Protein AF-A0AAD6YUQ7-F1 (afdb_monomer_lite)

Organism: NCBI:txid153505

Secondary structure (DSSP, 8-state):
----------TTSHHHHHHHIIIIITSTT--GGGGTT--HHHHHHHHHHHHHSPPSSPSTT-EEEEEEEEEPPTT----GGGSEEEEEEEEEE--HHHHHHHHHHSGGGGG---S--

pLDDT: mean 81.18, std 14.78, range [30.69, 94.06]

Foldseek 3Di:
DDDPPDPPPDPPDPVVVVCCVPVPCPDPPHDVVVCPPDDPVVVVVVVVVVVVPLPDPPPPQKDFDKDWDFDDDPPDDDDSVPGDIDIGGGDIDGDPVVVVVCCCPDPCVVVDDPDDD

Structure (mmCIF, N/CA/C/O backbone):
data_AF-A0AAD6YUQ7-F1
#
_entry.id   AF-A0AAD6YUQ7-F1
#
loop_
_atom_site.group_PDB
_atom_site.id
_atom_site.type_symbol
_atom_site.label_atom_id
_atom_site.label_alt_id
_atom_site.label_comp_id
_atom_site.label_asym_id
_atom_site.label_entity_id
_atom_site.label_seq_id
_atom_site.pdbx_PDB_ins_code
_atom_site.Cartn_x
_atom_site.Cartn_y
_atom_site.Cartn_z
_atom_site.occupancy
_atom_site.B_iso_or_equiv
_atom_site.auth_seq_id
_atom_site.auth_comp_id
_atom_site.auth_asym_id
_atom_site.auth_atom_id
_atom_site.pdbx_PDB_model_num
ATOM 1 N N . MET A 1 1 ? 26.529 6.619 -0.353 1.00 30.69 1 MET A N 1
ATOM 2 C CA . MET A 1 1 ? 26.301 7.895 0.346 1.00 30.69 1 MET A CA 1
ATOM 3 C C . MET A 1 1 ? 25.313 8.687 -0.490 1.00 30.69 1 MET A C 1
ATOM 5 O O . MET A 1 1 ? 25.645 9.011 -1.616 1.00 30.69 1 MET A O 1
ATOM 9 N N . ILE A 1 2 ? 24.124 8.893 0.083 1.00 32.88 2 ILE A N 1
ATOM 10 C CA . ILE A 1 2 ? 23.038 9.803 -0.316 1.00 32.88 2 ILE A CA 1
ATOM 11 C C . ILE A 1 2 ? 22.330 9.466 -1.638 1.00 32.88 2 ILE A C 1
ATOM 13 O O . ILE A 1 2 ? 22.739 9.842 -2.730 1.00 32.88 2 ILE A O 1
ATOM 17 N N . ILE A 1 3 ? 21.203 8.773 -1.476 1.00 37.06 3 ILE A N 1
ATOM 18 C CA . ILE A 1 3 ? 20.084 8.768 -2.414 1.00 37.06 3 ILE A CA 1
ATOM 19 C C . ILE A 1 3 ? 19.521 10.194 -2.372 1.00 37.06 3 ILE A C 1
ATOM 21 O O . ILE A 1 3 ? 18.993 10.603 -1.339 1.00 37.06 3 ILE A O 1
ATOM 25 N N . HIS A 1 4 ? 19.686 10.977 -3.438 1.00 37.50 4 HIS A N 1
ATOM 26 C CA . HIS A 1 4 ? 18.970 12.245 -3.551 1.00 37.50 4 HIS A CA 1
ATOM 27 C C . HIS A 1 4 ? 17.544 11.957 -4.007 1.00 37.50 4 HIS A C 1
ATOM 29 O O . HIS A 1 4 ? 17.235 11.878 -5.193 1.00 37.50 4 HIS A O 1
ATOM 35 N N . GLU A 1 5 ? 16.687 11.784 -3.009 1.00 45.81 5 GLU A N 1
ATOM 36 C CA . GLU A 1 5 ? 15.260 12.036 -3.089 1.00 45.81 5 GLU A CA 1
ATOM 37 C C . GLU A 1 5 ? 15.069 13.514 -3.465 1.00 45.81 5 GLU A C 1
ATOM 39 O O . GLU A 1 5 ? 15.133 14.405 -2.626 1.00 45.81 5 GLU A O 1
ATOM 44 N N . ASN A 1 6 ? 14.921 13.786 -4.760 1.00 40.53 6 ASN A N 1
ATOM 45 C CA . ASN A 1 6 ? 14.392 15.049 -5.257 1.00 40.53 6 ASN A CA 1
ATOM 46 C C . ASN A 1 6 ? 13.086 14.728 -5.974 1.00 40.53 6 ASN A C 1
ATOM 48 O O . ASN A 1 6 ? 13.028 14.625 -7.200 1.00 40.53 6 ASN A O 1
ATOM 52 N N . LEU A 1 7 ? 12.029 14.549 -5.182 1.00 41.84 7 LEU A N 1
ATOM 53 C CA . LEU A 1 7 ? 10.670 14.733 -5.668 1.00 41.84 7 LEU A CA 1
ATOM 54 C C . LEU A 1 7 ? 10.540 16.215 -6.032 1.00 41.84 7 LEU A C 1
ATOM 56 O O . LEU A 1 7 ? 10.278 17.059 -5.179 1.00 41.84 7 LEU A O 1
ATOM 60 N N . VAL A 1 8 ? 10.816 16.543 -7.297 1.00 49.00 8 VAL A N 1
ATOM 61 C CA . VAL A 1 8 ? 10.598 17.883 -7.845 1.00 49.00 8 VAL A CA 1
ATOM 62 C C . VAL A 1 8 ? 9.090 18.100 -7.934 1.00 49.00 8 VAL A C 1
ATOM 64 O O . VAL A 1 8 ? 8.452 17.860 -8.959 1.00 49.00 8 VAL A O 1
ATOM 67 N N . GLU A 1 9 ? 8.509 18.566 -6.834 1.00 53.53 9 GLU A N 1
ATOM 68 C CA . GLU A 1 9 ? 7.288 19.351 -6.889 1.00 53.53 9 GLU A CA 1
ATOM 69 C C . GLU A 1 9 ? 7.600 20.628 -7.673 1.00 53.53 9 GLU A C 1
ATOM 71 O O . GLU A 1 9 ? 8.315 21.502 -7.188 1.00 53.53 9 GLU A O 1
ATOM 76 N N . ASN A 1 10 ? 7.116 20.698 -8.918 1.00 54.44 10 ASN A N 1
ATOM 77 C CA . ASN A 1 10 ? 6.393 21.841 -9.496 1.00 54.44 10 ASN A CA 1
ATOM 78 C C . ASN A 1 10 ? 6.460 21.806 -11.036 1.00 54.44 10 ASN A C 1
ATOM 80 O O . ASN A 1 10 ? 7.189 22.573 -11.674 1.00 54.44 10 ASN A O 1
ATOM 84 N N . ALA A 1 11 ? 5.637 20.941 -11.636 1.00 54.38 11 ALA A N 1
ATOM 85 C CA . ALA A 1 11 ? 5.435 20.846 -13.086 1.00 54.38 11 ALA A CA 1
ATOM 86 C C . ALA A 1 11 ? 4.778 22.099 -13.715 1.00 54.38 11 ALA A C 1
ATOM 88 O O . ALA A 1 11 ? 4.674 22.192 -14.933 1.00 54.38 11 ALA A O 1
ATOM 89 N N . SER A 1 12 ? 4.343 23.069 -12.903 1.00 61.22 12 SER A N 1
ATOM 90 C CA . SER A 1 12 ? 3.701 24.320 -13.338 1.00 61.22 12 SER A CA 1
ATOM 91 C C . SER A 1 12 ? 4.650 25.524 -13.424 1.00 61.22 12 SER A C 1
ATOM 93 O O . SER A 1 12 ? 4.208 26.621 -13.760 1.00 61.22 12 SER A O 1
ATOM 95 N N . SER A 1 13 ? 5.944 25.358 -13.128 1.00 74.50 13 SER A N 1
ATOM 96 C CA . SER A 1 13 ? 6.927 26.451 -13.170 1.00 74.50 13 SER A CA 1
ATOM 97 C C . SER A 1 13 ? 7.825 26.392 -14.411 1.00 74.50 13 SER A C 1
ATOM 99 O O . SER A 1 13 ? 8.183 25.311 -14.883 1.00 74.50 13 SER A O 1
ATOM 101 N N . HIS A 1 14 ? 8.242 27.560 -14.918 1.00 76.81 14 HIS A N 1
ATOM 102 C CA . HIS A 1 14 ? 9.220 27.655 -16.012 1.00 76.81 14 HIS A CA 1
ATOM 103 C C . HIS A 1 14 ? 10.516 26.896 -15.681 1.00 76.81 14 HIS A C 1
ATOM 105 O O . HIS A 1 14 ? 10.986 26.103 -16.488 1.00 76.81 14 HIS A O 1
ATOM 111 N N . ALA A 1 15 ? 11.012 27.038 -14.447 1.00 82.38 15 ALA A N 1
ATOM 112 C CA . ALA A 1 15 ? 12.192 26.318 -13.970 1.00 82.38 15 ALA A CA 1
ATOM 113 C C . ALA A 1 15 ? 12.005 24.788 -13.965 1.00 82.38 15 ALA A C 1
ATOM 115 O O . ALA A 1 15 ? 12.926 24.054 -14.311 1.00 82.38 15 ALA A O 1
ATOM 116 N N . GLY A 1 16 ? 10.811 24.299 -13.609 1.00 80.06 16 GLY A N 1
ATOM 117 C CA . GLY A 1 16 ? 10.490 22.871 -13.658 1.00 80.06 16 GLY A CA 1
ATOM 118 C C . GLY A 1 16 ? 10.472 22.320 -15.084 1.00 80.06 16 GLY A C 1
ATOM 119 O O . GLY A 1 16 ? 10.931 21.205 -15.320 1.00 80.06 16 GLY A O 1
ATOM 120 N N . THR A 1 17 ? 10.012 23.120 -16.050 1.00 82.69 17 THR A N 1
ATOM 121 C CA . THR A 1 17 ? 10.028 22.735 -17.471 1.00 82.69 17 THR A CA 1
ATOM 122 C C . THR A 1 17 ? 11.461 22.624 -17.987 1.00 82.69 17 THR A C 1
ATOM 124 O O . THR A 1 17 ? 11.818 21.608 -18.585 1.00 82.69 17 THR A O 1
ATOM 127 N N . ASP A 1 18 ? 12.302 23.615 -17.687 1.00 88.56 18 ASP A N 1
ATOM 128 C CA . ASP A 1 18 ? 13.713 23.610 -18.082 1.00 88.56 18 ASP A CA 1
ATOM 129 C C . ASP A 1 18 ? 14.459 22.422 -17.460 1.00 88.56 18 ASP A C 1
ATOM 131 O O . ASP A 1 18 ? 15.203 21.717 -18.145 1.00 88.56 18 ASP A O 1
ATOM 135 N N . ALA A 1 19 ? 14.204 22.129 -16.181 1.00 89.94 19 ALA A N 1
ATOM 136 C CA . ALA A 1 19 ? 14.813 20.998 -15.490 1.00 89.94 19 ALA A CA 1
ATOM 137 C C . ALA A 1 19 ? 14.495 19.657 -16.168 1.00 89.94 19 ALA A C 1
ATOM 139 O O . ALA A 1 19 ? 15.395 18.838 -16.337 1.00 89.94 19 ALA A O 1
ATOM 140 N N . VAL A 1 20 ? 13.250 19.427 -16.598 1.00 88.25 20 VAL A N 1
ATOM 141 C CA . VAL A 1 20 ? 12.876 18.186 -17.301 1.00 88.25 20 VAL A CA 1
ATOM 142 C C . VAL A 1 20 ? 13.588 18.077 -18.650 1.00 88.25 20 VAL A C 1
ATOM 144 O O . VAL A 1 20 ? 14.069 17.003 -19.013 1.00 88.25 20 VAL A O 1
ATOM 147 N N . VAL A 1 21 ? 13.708 19.181 -19.390 1.00 88.56 21 VAL A N 1
ATOM 148 C CA . VAL A 1 21 ? 14.392 19.174 -20.689 1.00 88.56 21 VAL A CA 1
ATOM 149 C C . VAL A 1 21 ? 15.867 18.805 -20.523 1.00 88.56 21 VAL A C 1
ATOM 151 O O . VAL A 1 21 ? 16.339 17.875 -21.177 1.00 88.56 21 VAL A O 1
ATOM 154 N N . TYR A 1 22 ? 16.591 19.484 -19.632 1.00 90.94 22 TYR A N 1
ATOM 155 C CA . TYR A 1 22 ? 18.038 19.295 -19.497 1.00 90.94 22 TYR A CA 1
ATOM 156 C C . TYR A 1 22 ? 18.426 18.043 -18.704 1.00 90.94 22 TYR A C 1
ATOM 158 O O . TYR A 1 22 ? 19.365 17.342 -19.086 1.00 90.94 22 TYR A O 1
ATOM 166 N N . ASN A 1 23 ? 17.698 17.729 -17.632 1.00 90.50 23 ASN A N 1
ATOM 167 C CA . ASN A 1 23 ? 18.069 16.635 -16.733 1.00 90.50 23 ASN A CA 1
ATOM 168 C C . ASN A 1 23 ? 17.479 15.284 -17.147 1.00 90.50 23 ASN A C 1
ATOM 170 O O . ASN A 1 23 ? 17.897 14.270 -16.601 1.00 90.50 23 ASN A O 1
ATOM 174 N N . VAL A 1 24 ? 16.514 15.256 -18.075 1.00 89.06 24 VAL A N 1
ATOM 175 C CA . VAL A 1 24 ? 15.865 14.010 -18.515 1.00 89.06 24 VAL A CA 1
ATOM 176 C C . VAL A 1 24 ? 15.939 13.859 -20.032 1.00 89.06 24 VAL A C 1
ATOM 178 O O . VAL A 1 24 ? 16.585 12.942 -20.520 1.00 89.06 24 VAL A O 1
ATOM 181 N N . ILE A 1 25 ? 15.330 14.767 -20.802 1.00 91.31 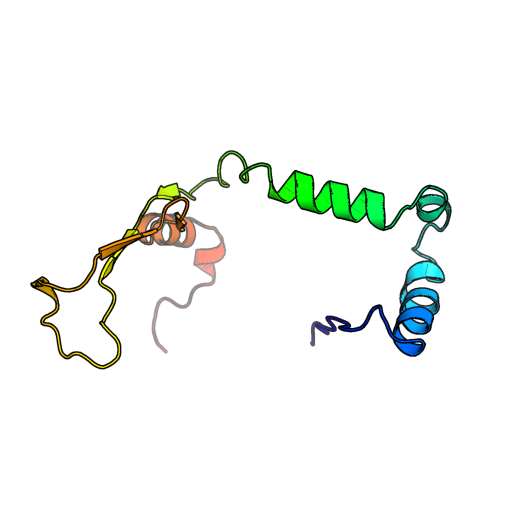25 ILE A N 1
ATOM 182 C CA . ILE A 1 25 ? 15.135 14.565 -22.255 1.00 91.31 25 ILE A CA 1
ATOM 183 C C . ILE A 1 25 ? 16.452 14.618 -23.046 1.00 91.31 25 ILE A C 1
ATOM 185 O O . ILE A 1 25 ? 16.599 13.973 -24.091 1.00 91.31 25 ILE A O 1
ATOM 189 N N . LEU A 1 26 ? 17.400 15.433 -22.586 1.00 92.75 26 LEU A N 1
ATOM 190 C CA . LEU A 1 26 ? 18.688 15.618 -23.247 1.00 92.75 26 LEU A CA 1
ATOM 191 C C . LEU A 1 26 ? 19.776 14.645 -22.783 1.00 92.75 26 LEU A C 1
ATOM 193 O O . LEU A 1 26 ? 20.850 14.678 -23.378 1.00 92.75 26 LEU A O 1
ATOM 197 N N . GLN A 1 27 ? 19.514 13.795 -21.787 1.00 92.75 27 GLN A N 1
ATOM 198 C CA . GLN A 1 27 ? 20.481 12.791 -21.343 1.00 92.75 27 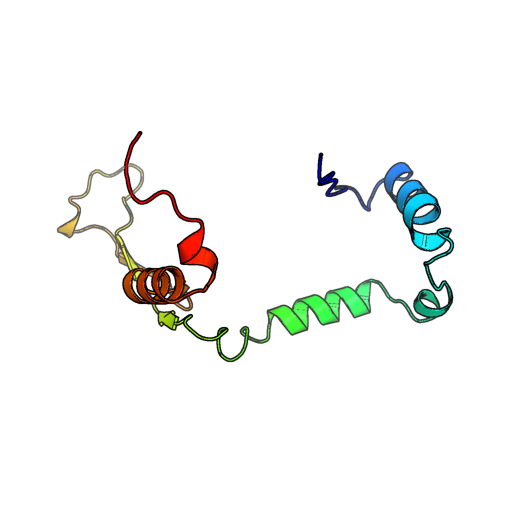GLN A CA 1
ATOM 199 C C . GLN A 1 27 ? 20.744 11.754 -22.446 1.00 92.75 27 GLN A C 1
ATOM 201 O O . GLN A 1 27 ? 19.854 11.429 -23.233 1.00 92.75 27 GLN A O 1
ATOM 206 N N . ASP A 1 28 ? 21.977 11.248 -22.512 1.00 90.62 28 ASP A N 1
ATOM 207 C CA . ASP A 1 28 ? 22.422 10.336 -23.578 1.00 90.62 28 ASP A CA 1
ATOM 208 C C . ASP A 1 28 ? 21.741 8.959 -23.516 1.00 90.62 28 ASP A C 1
ATOM 210 O O . ASP A 1 28 ? 21.646 8.259 -24.524 1.00 90.62 28 ASP A O 1
ATOM 214 N N . ASP A 1 29 ? 21.252 8.570 -22.340 1.00 92.56 29 ASP A N 1
ATOM 215 C CA . ASP A 1 29 ? 20.515 7.332 -22.092 1.00 92.56 29 ASP A CA 1
ATOM 216 C C . ASP A 1 29 ? 19.003 7.460 -22.349 1.00 92.56 29 ASP A C 1
ATOM 218 O O . ASP A 1 29 ? 18.290 6.453 -22.357 1.00 92.56 29 ASP A O 1
ATOM 222 N N . PHE A 1 30 ? 18.502 8.671 -22.615 1.00 90.38 30 PHE A N 1
ATOM 223 C CA . PHE A 1 30 ? 17.089 8.914 -22.876 1.00 90.38 30 PHE A CA 1
ATOM 224 C C . PHE A 1 30 ? 16.757 8.829 -24.372 1.00 90.38 30 PHE A C 1
ATOM 226 O O . PHE A 1 30 ? 17.192 9.641 -25.196 1.00 90.38 30 PHE A O 1
ATOM 233 N N . ASN A 1 31 ? 15.895 7.879 -24.743 1.00 92.38 31 ASN A N 1
ATOM 234 C CA . ASN A 1 31 ? 15.409 7.761 -26.112 1.00 92.38 31 ASN A CA 1
ATOM 235 C C . ASN A 1 31 ? 14.279 8.763 -26.400 1.00 92.38 31 ASN A C 1
ATOM 237 O O . ASN A 1 31 ? 13.112 8.552 -26.075 1.00 92.38 31 ASN A O 1
ATOM 241 N N . ARG A 1 32 ? 14.612 9.844 -27.108 1.00 91.69 32 ARG A N 1
ATOM 242 C CA . ARG A 1 32 ? 13.656 10.902 -27.486 1.00 91.69 32 ARG A CA 1
ATOM 243 C C . ARG A 1 32 ? 12.499 10.405 -28.357 1.00 91.69 32 ARG A C 1
ATOM 245 O O . ARG A 1 32 ? 11.445 11.039 -28.390 1.00 91.69 32 ARG A O 1
ATOM 252 N N . GLU A 1 33 ? 12.672 9.280 -29.046 1.00 92.31 33 GLU A N 1
ATOM 253 C CA . GLU A 1 33 ? 11.625 8.686 -29.880 1.00 92.31 33 GLU A CA 1
ATOM 254 C C . GLU A 1 33 ? 10.420 8.211 -29.058 1.00 92.31 33 GLU A C 1
ATOM 256 O O . GLU A 1 33 ? 9.290 8.256 -29.552 1.00 92.31 33 GLU A O 1
ATOM 261 N N . ASP A 1 34 ? 10.626 7.871 -27.783 1.00 87.12 34 ASP A N 1
ATOM 262 C CA . ASP A 1 34 ? 9.563 7.425 -26.878 1.00 87.12 34 ASP A CA 1
ATOM 263 C C . ASP A 1 34 ? 8.533 8.542 -26.609 1.00 87.12 34 ASP A C 1
ATOM 265 O O . ASP A 1 34 ? 7.363 8.275 -26.318 1.00 87.12 34 ASP A O 1
ATOM 269 N N . LEU A 1 35 ? 8.923 9.811 -26.796 1.00 89.94 35 LEU A N 1
ATOM 270 C CA . LEU A 1 35 ? 8.042 10.969 -26.627 1.00 89.94 35 LEU A CA 1
ATOM 271 C C . LEU A 1 35 ? 7.187 11.293 -27.858 1.00 89.94 35 LEU A C 1
ATOM 273 O O 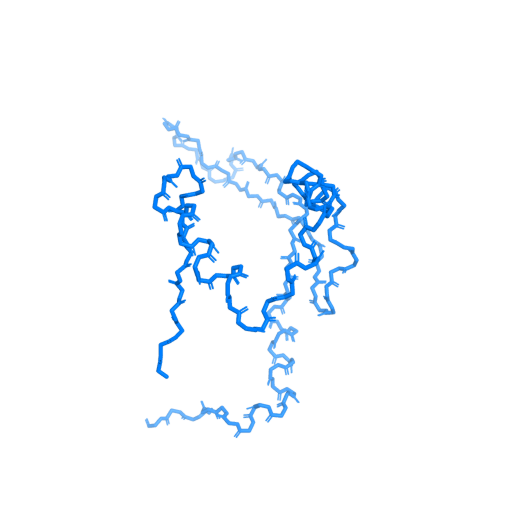. LEU A 1 35 ? 6.220 12.046 -27.726 1.00 89.94 35 LEU A O 1
ATOM 277 N N . ARG A 1 36 ? 7.467 10.727 -29.042 1.00 88.50 36 ARG A N 1
ATOM 278 C CA . ARG A 1 36 ? 6.775 11.105 -30.296 1.00 88.50 36 ARG A CA 1
ATOM 279 C C . ARG A 1 36 ? 5.256 10.990 -30.226 1.00 88.50 36 ARG A C 1
ATOM 281 O O . ARG A 1 36 ? 4.544 11.761 -30.861 1.00 88.50 36 ARG A O 1
ATOM 288 N N . ASN A 1 37 ? 4.760 10.030 -29.453 1.00 87.12 37 ASN A N 1
ATOM 289 C CA . ASN A 1 37 ? 3.332 9.790 -29.267 1.00 87.12 37 ASN A CA 1
ATOM 290 C C . ASN A 1 37 ? 2.869 10.051 -27.831 1.00 87.12 37 ASN A C 1
ATOM 292 O O . ASN A 1 37 ? 1.762 9.634 -27.478 1.00 87.12 37 ASN A O 1
ATOM 296 N N . PHE A 1 38 ? 3.694 10.687 -26.996 1.00 87.38 38 PHE A N 1
ATOM 297 C CA . PHE A 1 38 ? 3.354 10.981 -25.610 1.00 87.38 38 PHE A CA 1
ATOM 298 C C . PHE A 1 38 ? 2.221 12.008 -25.544 1.00 87.38 38 PHE A C 1
ATOM 300 O O . PHE A 1 38 ? 2.238 13.044 -26.208 1.00 87.38 38 PHE A O 1
ATOM 307 N N . LYS A 1 39 ? 1.207 11.713 -24.731 1.00 91.56 39 LYS A N 1
ATOM 308 C CA . LYS A 1 39 ? 0.101 12.628 -24.441 1.00 91.56 39 LYS A CA 1
ATOM 309 C C . LYS A 1 39 ? -0.128 12.601 -22.941 1.00 91.56 39 LYS A C 1
ATOM 311 O O . LYS A 1 39 ? -0.650 11.610 -22.444 1.00 91.56 39 LYS A O 1
ATOM 316 N N . SER A 1 40 ? 0.208 13.693 -22.250 1.00 87.50 40 SER A N 1
ATOM 317 C CA . SER A 1 40 ? 0.100 13.784 -20.784 1.00 87.50 40 SER A CA 1
ATOM 318 C C . SER A 1 40 ? -1.282 13.355 -20.280 1.00 87.50 40 SER A C 1
ATOM 320 O O . SER A 1 40 ? -1.368 12.494 -19.415 1.00 87.50 40 SER A O 1
ATOM 322 N N . LYS A 1 41 ? -2.362 13.836 -20.911 1.00 90.62 41 LYS A N 1
ATOM 323 C CA . LYS A 1 41 ? -3.727 13.411 -20.570 1.00 90.62 41 LYS A CA 1
ATOM 324 C C . LYS A 1 41 ? -3.933 11.897 -20.700 1.00 90.62 41 LYS A C 1
ATOM 326 O O . LYS A 1 41 ? -4.483 11.293 -19.799 1.00 90.62 41 LYS A O 1
ATOM 331 N N . ARG A 1 42 ? -3.456 11.276 -21.786 1.00 92.31 42 ARG A N 1
ATOM 332 C CA . ARG A 1 42 ? -3.602 9.826 -22.005 1.00 92.31 42 ARG A CA 1
ATOM 333 C C . ARG A 1 42 ? -2.854 9.023 -20.944 1.00 92.31 42 ARG A C 1
ATOM 335 O O . ARG A 1 42 ? -3.353 7.990 -20.516 1.00 92.31 42 ARG A O 1
ATOM 342 N N . GLU A 1 43 ? -1.651 9.454 -20.573 1.00 88.75 43 GLU A N 1
ATOM 343 C CA . GLU A 1 43 ? -0.872 8.746 -19.554 1.00 88.75 43 GLU A CA 1
ATOM 344 C C . GLU A 1 43 ? -1.454 8.954 -18.150 1.00 88.75 43 GLU A C 1
ATOM 346 O O . GLU A 1 43 ? -1.507 7.997 -17.385 1.00 88.75 43 GLU A O 1
ATOM 351 N N . ASN A 1 44 ? -1.993 10.139 -17.846 1.00 87.19 44 ASN A N 1
ATOM 352 C CA . ASN A 1 44 ? -2.757 10.359 -16.615 1.00 87.19 44 ASN A CA 1
ATOM 353 C C . ASN A 1 44 ? -4.021 9.494 -16.584 1.00 87.19 44 ASN A C 1
ATOM 355 O O . ASN A 1 44 ? -4.224 8.763 -15.625 1.00 87.19 44 ASN A O 1
ATOM 359 N N . ASP A 1 45 ? -4.805 9.478 -17.666 1.00 88.12 45 ASP A N 1
ATOM 360 C CA . ASP A 1 45 ? -5.993 8.628 -17.771 1.00 88.12 45 ASP A CA 1
ATOM 361 C C . ASP A 1 45 ? -5.613 7.142 -17.594 1.00 88.12 45 ASP A C 1
ATOM 363 O O . ASP A 1 45 ? -6.351 6.370 -16.989 1.00 88.12 45 ASP A O 1
ATOM 367 N N . ARG A 1 46 ? -4.453 6.703 -18.102 1.00 87.19 46 ARG A N 1
ATOM 368 C CA . ARG A 1 46 ? -3.941 5.339 -17.877 1.00 87.19 46 ARG A CA 1
ATOM 369 C C . ARG A 1 46 ? -3.579 5.079 -16.420 1.00 87.19 46 ARG A C 1
ATOM 371 O O . ARG A 1 46 ? -3.897 3.998 -15.937 1.00 87.19 46 ARG A O 1
ATOM 378 N N . LEU A 1 47 ? -2.928 6.026 -15.746 1.00 82.44 47 LEU A N 1
ATOM 379 C CA . LEU A 1 47 ? -2.610 5.929 -14.320 1.00 82.44 47 LEU A CA 1
ATOM 380 C C . LEU A 1 47 ? -3.888 5.852 -13.483 1.00 82.44 47 LEU A C 1
ATOM 382 O O . LEU A 1 47 ? -4.020 4.943 -12.672 1.00 82.44 47 LEU A O 1
ATOM 386 N N . ASP A 1 48 ? -4.861 6.721 -13.745 1.00 81.81 48 ASP A N 1
ATOM 387 C CA . ASP A 1 48 ? -6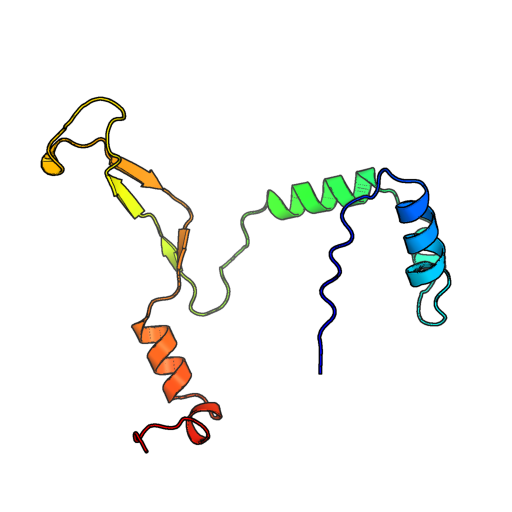.144 6.732 -13.041 1.00 81.81 48 ASP A CA 1
ATOM 388 C C . ASP A 1 48 ? -6.908 5.420 -13.253 1.00 81.81 48 ASP A C 1
ATOM 390 O O . ASP A 1 48 ? -7.405 4.820 -12.302 1.00 81.81 48 ASP A O 1
ATOM 394 N N . ASN A 1 49 ? -6.944 4.914 -14.489 1.00 81.00 49 ASN A N 1
ATOM 395 C CA . ASN A 1 49 ? -7.575 3.630 -14.793 1.00 81.00 49 ASN A CA 1
ATOM 396 C C . ASN A 1 49 ? -6.820 2.442 -14.181 1.00 81.00 49 ASN A C 1
ATOM 398 O O . ASN A 1 49 ? -7.447 1.462 -13.785 1.00 81.00 49 ASN A O 1
ATOM 402 N N . PHE A 1 50 ? -5.491 2.513 -14.086 1.00 74.81 50 PHE A N 1
ATOM 403 C CA . PHE A 1 50 ? -4.688 1.500 -13.404 1.00 74.81 50 PHE A CA 1
ATOM 404 C C . PHE A 1 50 ? -4.965 1.490 -11.897 1.00 74.81 50 PHE A C 1
ATOM 406 O O . PHE A 1 50 ? -5.102 0.420 -11.317 1.00 74.81 50 PHE A O 1
ATOM 413 N N . LEU A 1 51 ? -5.115 2.664 -11.278 1.00 64.31 51 LEU A N 1
ATOM 414 C CA . LEU A 1 51 ? -5.488 2.808 -9.868 1.00 64.31 51 LEU A CA 1
ATOM 415 C C . LEU A 1 51 ? -6.954 2.425 -9.595 1.00 64.31 51 LEU A C 1
ATOM 417 O O . LEU A 1 51 ? -7.282 2.016 -8.483 1.00 64.31 51 LEU A O 1
ATOM 421 N N . ALA A 1 52 ? -7.835 2.544 -10.595 1.00 62.84 52 ALA A N 1
ATOM 422 C CA . ALA A 1 52 ? -9.236 2.130 -10.509 1.00 62.84 52 ALA A CA 1
ATOM 423 C C . ALA A 1 52 ? -9.420 0.603 -10.546 1.00 62.84 52 ALA A C 1
ATOM 425 O O . ALA A 1 52 ? -10.440 0.091 -10.079 1.00 62.84 52 ALA A O 1
ATOM 426 N N . VAL A 1 53 ? -8.444 -0.137 -11.082 1.00 60.47 53 VAL A N 1
ATOM 427 C CA . VAL A 1 53 ? -8.386 -1.591 -10.925 1.00 60.47 53 VAL A CA 1
ATOM 428 C C . VAL A 1 53 ? -7.818 -1.861 -9.530 1.00 60.47 53 VAL A C 1
ATOM 430 O O . VAL A 1 53 ? -6.679 -1.473 -9.270 1.00 60.47 53 VAL A O 1
ATOM 433 N N . PRO A 1 54 ? -8.564 -2.506 -8.609 1.00 60.66 54 PRO A N 1
ATOM 434 C CA . PRO A 1 54 ? -7.991 -2.876 -7.323 1.00 60.66 54 PRO A CA 1
ATOM 435 C C . PRO A 1 54 ? -6.705 -3.672 -7.586 1.00 60.66 54 PRO A C 1
ATOM 437 O O . PRO A 1 54 ? -6.735 -4.558 -8.450 1.00 60.66 54 PRO A O 1
ATOM 440 N N . PRO A 1 55 ? -5.583 -3.362 -6.899 1.00 59.75 55 PRO A N 1
ATOM 441 C CA . PRO A 1 55 ? -4.349 -4.123 -7.069 1.00 59.75 55 PRO A CA 1
ATOM 442 C C . PRO A 1 55 ? -4.729 -5.588 -6.894 1.00 59.75 55 PRO A C 1
ATOM 444 O O . PRO A 1 55 ? -5.429 -5.874 -5.928 1.00 59.75 55 PRO A O 1
ATOM 447 N N . GLY A 1 56 ? -4.394 -6.432 -7.879 1.00 64.75 56 GLY A N 1
ATOM 448 C CA . GLY A 1 56 ? -5.015 -7.742 -8.121 1.00 64.75 56 GLY A CA 1
ATOM 449 C C . GLY A 1 56 ? -5.062 -8.688 -6.914 1.00 64.75 56 GLY A C 1
ATOM 450 O O . GLY A 1 56 ? -5.661 -8.406 -5.877 1.00 64.75 56 GLY A O 1
ATOM 451 N N . GLU A 1 57 ? -4.484 -9.879 -7.024 1.00 65.56 57 GLU A N 1
ATOM 452 C CA . GLU A 1 57 ? -4.145 -10.581 -5.787 1.00 65.56 57 GLU A CA 1
ATOM 453 C C . GLU A 1 57 ? -2.979 -9.829 -5.142 1.00 65.56 57 GLU A C 1
ATOM 455 O O . GLU A 1 57 ? -2.016 -9.478 -5.837 1.00 65.56 57 GLU A O 1
ATOM 460 N N . PRO A 1 58 ? -3.071 -9.499 -3.845 1.00 67.44 58 PRO A N 1
ATOM 461 C CA . PRO A 1 58 ? -1.970 -8.840 -3.177 1.00 67.44 58 PRO A CA 1
ATOM 462 C C . PRO A 1 58 ? -0.726 -9.747 -3.244 1.00 67.44 58 PRO A C 1
ATOM 464 O O . PRO A 1 58 ? -0.867 -10.973 -3.291 1.00 67.44 58 PRO A O 1
ATOM 467 N N . PRO A 1 59 ? 0.493 -9.175 -3.281 1.00 69.88 59 PRO A N 1
ATOM 468 C CA . PRO A 1 59 ? 1.718 -9.965 -3.363 1.00 69.88 59 PRO A CA 1
ATOM 469 C C . PRO A 1 59 ? 1.759 -11.046 -2.275 1.00 69.88 59 PRO A C 1
ATOM 471 O O . PRO A 1 59 ? 1.202 -10.853 -1.193 1.00 69.88 59 PRO A O 1
ATOM 474 N N . ASN A 1 60 ? 2.438 -12.168 -2.533 1.00 75.31 60 ASN A N 1
ATOM 475 C CA . ASN A 1 60 ? 2.485 -13.303 -1.603 1.00 75.31 60 ASN A CA 1
ATOM 476 C C . ASN A 1 60 ? 2.721 -12.870 -0.142 1.00 75.31 60 ASN A C 1
ATOM 478 O O . ASN A 1 60 ? 3.651 -12.121 0.158 1.00 75.31 60 ASN A O 1
ATOM 482 N N . GLY A 1 61 ? 1.869 -13.360 0.764 1.00 80.50 61 GLY A N 1
ATOM 483 C CA . GLY A 1 61 ? 1.922 -13.067 2.200 1.00 80.50 61 GLY A CA 1
ATOM 484 C C . GLY A 1 61 ? 1.116 -11.844 2.651 1.00 80.50 61 GLY A C 1
ATOM 485 O O . GLY A 1 61 ? 0.928 -11.667 3.851 1.00 80.50 61 GLY A O 1
ATOM 486 N N . TRP A 1 62 ? 0.606 -11.019 1.734 1.00 86.50 62 TRP A N 1
ATOM 487 C CA . TRP A 1 62 ? -0.322 -9.938 2.062 1.00 86.50 62 TRP A CA 1
ATOM 488 C C . TRP A 1 62 ? -1.769 -10.437 2.043 1.00 86.50 62 TRP A C 1
ATOM 490 O O . TRP A 1 62 ? -2.184 -11.167 1.146 1.00 86.50 62 TRP A O 1
ATOM 500 N N . HIS A 1 63 ? -2.560 -10.009 3.019 1.00 87.81 63 HIS A N 1
ATOM 501 C CA . HIS A 1 63 ? -3.979 -10.326 3.122 1.00 87.81 63 HIS A CA 1
ATOM 502 C C . HIS A 1 63 ? -4.823 -9.072 2.997 1.00 87.81 63 HIS A C 1
ATOM 504 O O . HIS A 1 63 ? -4.426 -7.990 3.425 1.00 87.81 63 HIS A O 1
ATOM 510 N N . ARG A 1 64 ? -6.022 -9.245 2.448 1.00 89.19 64 ARG A N 1
ATOM 511 C CA . ARG A 1 64 ? -7.066 -8.226 2.429 1.00 89.19 64 ARG A CA 1
ATOM 512 C C . ARG A 1 64 ? -7.974 -8.431 3.639 1.00 89.19 64 ARG A C 1
ATOM 514 O O . ARG A 1 64 ? -8.434 -9.545 3.878 1.00 89.19 64 ARG A O 1
ATOM 521 N N . GLY A 1 65 ? -8.240 -7.370 4.387 1.00 89.19 65 GLY A N 1
ATOM 522 C CA . GLY A 1 65 ? -9.096 -7.394 5.566 1.00 89.19 65 GLY A CA 1
ATOM 523 C C . GLY A 1 65 ? -9.890 -6.106 5.748 1.00 89.19 65 GLY A C 1
ATOM 524 O O . GLY A 1 65 ? -9.841 -5.189 4.926 1.00 89.19 65 GLY A O 1
ATOM 525 N N . ALA A 1 66 ? -10.629 -6.056 6.850 1.00 92.31 66 ALA A N 1
ATOM 526 C CA . ALA A 1 66 ? -11.355 -4.880 7.301 1.00 92.31 66 ALA A CA 1
ATOM 527 C C . ALA A 1 66 ? -11.106 -4.681 8.798 1.00 92.31 66 ALA A C 1
ATOM 529 O O . ALA A 1 66 ? -10.959 -5.653 9.542 1.00 92.31 66 ALA A O 1
ATOM 530 N N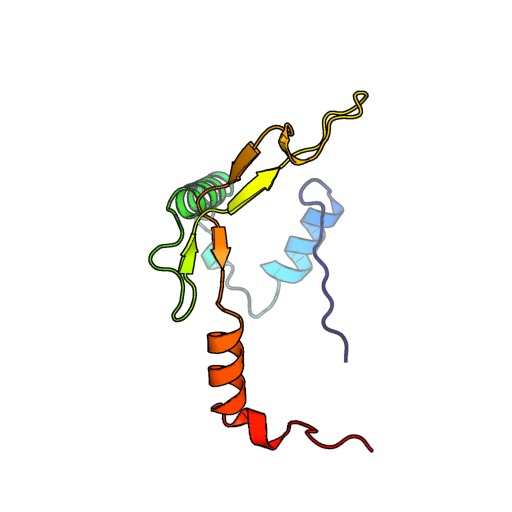 . VAL A 1 67 ? -11.056 -3.426 9.235 1.00 92.62 67 VAL A N 1
ATOM 531 C CA . VAL A 1 67 ? -10.879 -3.064 10.645 1.00 92.62 67 VAL A CA 1
ATOM 532 C C . VAL A 1 67 ? -12.032 -2.171 11.066 1.00 92.62 67 VAL A C 1
ATOM 534 O O . VAL A 1 67 ? -12.406 -1.238 10.358 1.00 92.62 67 VAL A O 1
ATOM 537 N N . LYS A 1 68 ? -12.589 -2.463 12.241 1.00 93.38 68 LYS A N 1
ATOM 538 C CA . LYS A 1 68 ? -13.564 -1.597 12.897 1.00 93.38 68 LYS A CA 1
ATOM 539 C C . LYS A 1 68 ? -12.832 -0.695 13.873 1.00 93.38 68 LYS A C 1
ATOM 541 O O . LYS A 1 68 ? -12.120 -1.189 14.746 1.00 93.38 68 LYS A O 1
ATOM 546 N N . ILE A 1 69 ? -12.986 0.611 13.702 1.00 91.12 69 ILE A N 1
ATOM 547 C CA . ILE A 1 69 ? -12.357 1.619 14.551 1.00 91.12 69 ILE A CA 1
ATOM 548 C C . ILE A 1 69 ? -13.452 2.414 15.243 1.00 91.12 69 ILE A C 1
ATOM 550 O O . ILE A 1 69 ? -14.390 2.887 14.604 1.00 91.12 69 ILE A O 1
ATOM 554 N N . LYS A 1 70 ? -13.311 2.575 16.555 1.00 90.62 70 LYS A N 1
ATOM 555 C CA . LYS A 1 70 ? -14.154 3.459 17.353 1.00 90.62 70 LYS A CA 1
ATOM 556 C C . LYS A 1 70 ? -13.615 4.877 17.267 1.00 90.62 70 LYS A C 1
ATOM 558 O O . LYS A 1 70 ? -12.454 5.117 17.591 1.00 90.62 70 LYS A O 1
ATOM 563 N N . LEU A 1 71 ? -14.444 5.806 16.810 1.00 86.88 71 LEU A N 1
ATOM 564 C CA . LEU A 1 71 ? -14.076 7.205 16.655 1.00 86.88 71 LEU A CA 1
ATOM 565 C C . LEU A 1 71 ? -14.594 8.029 17.842 1.00 86.88 71 LEU A C 1
ATOM 567 O O . LEU A 1 71 ? -15.775 7.923 18.190 1.00 86.88 71 LEU A O 1
ATOM 571 N N . PRO A 1 72 ? -13.748 8.875 18.455 1.00 81.88 72 PRO A N 1
ATOM 572 C CA . PRO A 1 72 ? -14.205 9.824 19.458 1.00 81.88 72 PRO A CA 1
ATOM 573 C C . PRO A 1 72 ? -15.079 10.909 18.812 1.00 81.88 72 PRO A C 1
ATOM 575 O O . PRO A 1 72 ? -14.837 11.334 17.680 1.00 81.88 72 PRO A O 1
ATOM 578 N N . CYS A 1 73 ? -16.084 11.392 19.542 1.00 79.75 73 CYS A N 1
ATOM 579 C CA . CYS A 1 73 ? -16.914 12.510 19.104 1.00 79.75 73 CYS A CA 1
ATOM 580 C C . CYS A 1 73 ? -16.244 13.841 19.483 1.00 79.75 73 CYS A C 1
ATOM 582 O O . CYS A 1 73 ? -15.942 14.087 20.651 1.00 79.75 73 CYS A O 1
ATOM 584 N N . VAL A 1 74 ? -15.998 14.726 18.513 1.00 79.44 74 VAL A N 1
ATOM 585 C CA . VAL A 1 74 ? -15.389 16.034 18.801 1.00 79.44 74 VAL A CA 1
ATOM 586 C C . VAL A 1 74 ? -16.375 16.890 19.599 1.00 79.44 74 VAL A C 1
ATOM 588 O O . VAL A 1 74 ? -17.504 17.106 19.171 1.00 79.44 74 VAL A O 1
ATOM 591 N N . GLY A 1 75 ? -15.945 17.388 20.760 1.00 79.88 75 GLY A N 1
ATOM 592 C CA . GLY A 1 75 ? -16.763 18.246 21.625 1.00 79.88 75 GLY A CA 1
ATOM 593 C C . GLY A 1 75 ? -17.710 17.502 22.574 1.00 79.88 75 GLY A C 1
ATOM 594 O O . GLY A 1 75 ? -18.334 18.147 23.414 1.00 79.88 75 GLY A O 1
ATOM 595 N N . HIS A 1 76 ? -17.771 16.168 22.510 1.00 79.00 76 HIS A N 1
ATOM 596 C CA . HIS A 1 76 ? -18.545 15.344 23.438 1.00 79.00 76 HIS A CA 1
ATOM 597 C C . HIS A 1 76 ? -17.688 14.231 24.041 1.00 79.00 76 HIS A C 1
ATOM 599 O O . HIS A 1 76 ? -17.060 13.449 23.336 1.00 79.00 76 HIS A O 1
ATOM 605 N N . CYS A 1 77 ? -17.687 14.139 25.372 1.00 80.81 77 CYS A N 1
ATOM 606 C CA . CYS A 1 77 ? -17.003 13.068 26.085 1.00 80.81 77 CYS A CA 1
ATOM 607 C C . CYS A 1 77 ? -17.928 11.844 26.137 1.00 80.81 77 CYS A C 1
ATOM 609 O O . CYS A 1 77 ? -18.868 11.812 26.929 1.00 80.81 77 CYS A O 1
ATOM 611 N N . THR A 1 78 ? -17.695 10.870 25.260 1.00 81.69 78 THR A N 1
ATOM 612 C CA . THR A 1 78 ? -18.449 9.609 25.206 1.00 81.69 78 THR A CA 1
ATOM 613 C C . THR A 1 78 ? -17.576 8.447 25.681 1.00 81.69 78 THR A C 1
ATOM 615 O O . THR A 1 78 ? -16.405 8.389 25.293 1.00 81.69 78 THR A O 1
ATOM 618 N N . PRO A 1 79 ? -18.106 7.507 26.485 1.00 84.88 79 PRO A N 1
ATOM 619 C CA . PRO A 1 79 ? -17.377 6.298 26.845 1.00 84.88 79 PRO A CA 1
ATOM 620 C C . PRO A 1 79 ? -17.082 5.458 25.596 1.00 84.88 79 PRO A C 1
ATOM 622 O O . PRO A 1 79 ? -17.881 5.400 24.662 1.00 84.88 79 PRO A O 1
ATOM 625 N N . GLU A 1 80 ? -15.940 4.772 25.582 1.00 82.94 80 GLU A N 1
ATOM 626 C CA . GLU A 1 80 ? -15.481 3.997 24.419 1.00 82.94 80 GLU A CA 1
ATOM 627 C C . GLU A 1 80 ? -16.466 2.882 24.013 1.00 82.94 80 GLU A C 1
ATOM 629 O O . GLU A 1 80 ? -16.546 2.496 22.849 1.00 82.94 80 GLU A O 1
ATOM 634 N N . SER A 1 81 ? -17.277 2.369 24.940 1.00 84.62 81 SER A N 1
ATOM 635 C CA . SER A 1 81 ? -18.337 1.398 24.638 1.00 84.62 81 SER A CA 1
ATOM 636 C C . SER A 1 81 ? -19.430 1.944 23.715 1.00 84.62 81 SER A C 1
ATOM 638 O O . SER A 1 81 ? -20.015 1.165 22.971 1.00 84.62 81 SER A O 1
ATOM 640 N N . GLU A 1 82 ? -19.681 3.253 23.748 1.00 84.25 82 GLU A N 1
ATOM 641 C CA . GLU A 1 82 ? -20.767 3.935 23.026 1.00 84.25 82 GLU A CA 1
ATOM 642 C C . GLU A 1 82 ? -20.254 4.772 21.843 1.00 84.25 82 GLU A C 1
ATOM 644 O O . GLU A 1 82 ? -21.028 5.448 21.165 1.00 84.25 82 GLU A O 1
ATOM 649 N N . ALA A 1 83 ? -18.943 4.741 21.592 1.00 86.50 83 ALA A N 1
ATOM 650 C CA . ALA A 1 83 ? -18.317 5.461 20.496 1.00 86.50 83 ALA A CA 1
ATOM 651 C C . ALA A 1 83 ? -18.789 4.936 19.131 1.00 86.50 83 ALA A C 1
ATOM 653 O O . ALA A 1 83 ? -19.021 3.740 18.943 1.00 86.50 83 ALA A O 1
ATOM 654 N N . PHE A 1 84 ? -18.889 5.843 18.159 1.00 88.06 84 PHE A N 1
ATOM 655 C CA . PHE A 1 84 ? -19.262 5.498 16.792 1.00 88.06 84 PHE A CA 1
ATOM 656 C C . PHE A 1 84 ? -18.212 4.571 16.170 1.00 88.06 84 PHE A C 1
ATOM 658 O O . PHE A 1 84 ? -17.028 4.904 16.138 1.00 88.06 84 PHE A O 1
ATOM 665 N N . GLU A 1 85 ? -18.647 3.422 15.657 1.00 91.06 85 GLU A N 1
ATOM 666 C CA . GLU A 1 85 ? -17.780 2.485 14.944 1.00 91.06 85 GLU A CA 1
ATOM 667 C C . GLU A 1 85 ? -17.831 2.738 13.440 1.00 91.06 85 GLU A C 1
ATOM 669 O O . GLU A 1 85 ? -18.895 2.690 12.820 1.00 91.06 85 GLU A O 1
ATOM 674 N N . ILE A 1 86 ? -16.659 2.944 12.843 1.00 92.56 86 ILE A N 1
ATOM 675 C CA . ILE A 1 86 ? -16.481 2.945 11.396 1.00 92.56 86 ILE A CA 1
ATOM 676 C C . ILE A 1 86 ? -15.798 1.649 10.963 1.00 92.56 86 ILE A C 1
ATOM 678 O O . ILE A 1 86 ? -14.805 1.223 11.553 1.00 92.56 86 ILE A O 1
ATOM 682 N N . GLU A 1 87 ? -16.329 1.014 9.921 1.00 94.06 87 GLU A N 1
ATOM 683 C CA . GLU A 1 87 ? -15.677 -0.116 9.263 1.00 94.06 87 GLU A CA 1
ATOM 684 C C . GLU A 1 87 ? -14.853 0.399 8.083 1.00 94.06 87 GLU A C 1
ATOM 686 O O . GLU A 1 87 ? -15.395 0.926 7.110 1.00 94.06 87 GLU A O 1
ATOM 691 N N . ILE A 1 88 ? -13.538 0.224 8.166 1.00 91.81 88 ILE A N 1
ATOM 692 C CA . ILE A 1 88 ? -12.614 0.520 7.077 1.00 91.81 88 ILE A CA 1
ATOM 693 C C . ILE A 1 88 ? -12.337 -0.790 6.343 1.00 91.81 88 ILE A C 1
ATOM 695 O O . ILE A 1 88 ? -11.769 -1.725 6.913 1.00 91.81 88 ILE A O 1
ATOM 699 N N . LYS A 1 89 ? -12.779 -0.859 5.086 1.00 91.06 89 LYS A N 1
ATOM 700 C CA . LYS A 1 89 ? -12.621 -2.018 4.197 1.00 91.06 89 LYS A CA 1
ATOM 701 C C . LYS A 1 89 ? -11.366 -1.883 3.334 1.00 91.06 89 LYS A C 1
ATOM 703 O O . LYS A 1 89 ? -10.735 -0.830 3.316 1.00 91.06 89 LYS A O 1
ATOM 708 N N . ASP A 1 90 ? -11.027 -2.964 2.633 1.00 86.56 90 ASP A N 1
ATOM 709 C CA . ASP A 1 90 ? -9.912 -3.033 1.677 1.00 86.56 90 ASP A CA 1
ATOM 710 C C . ASP A 1 90 ? -8.547 -2.653 2.275 1.00 86.56 90 ASP A C 1
ATOM 712 O O . ASP A 1 90 ? -7.689 -2.066 1.617 1.00 86.56 90 ASP A O 1
ATOM 716 N N . ILE A 1 91 ? -8.320 -3.037 3.535 1.00 87.75 91 ILE A N 1
ATOM 717 C CA . ILE A 1 91 ? -7.018 -2.886 4.184 1.00 87.75 91 ILE A CA 1
ATOM 718 C C . ILE A 1 91 ? -6.140 -4.066 3.789 1.00 87.75 91 ILE A C 1
ATOM 720 O O . ILE A 1 91 ? -6.491 -5.222 4.031 1.00 87.75 91 ILE A O 1
ATOM 724 N N . TYR A 1 92 ? -4.969 -3.775 3.233 1.00 88.31 92 TYR A N 1
ATOM 725 C CA . TYR A 1 92 ? -3.941 -4.776 2.984 1.00 88.31 92 TYR A CA 1
ATOM 726 C C . TYR A 1 92 ? -2.986 -4.829 4.170 1.00 88.31 92 TYR A C 1
ATOM 728 O O . TYR A 1 92 ? -2.375 -3.823 4.528 1.00 88.31 92 TYR A O 1
ATOM 736 N N . TYR A 1 93 ? -2.852 -5.996 4.790 1.00 89.88 93 TYR A N 1
ATOM 737 C CA . TYR A 1 93 ? -1.960 -6.194 5.926 1.00 89.88 93 TYR A CA 1
ATOM 738 C C . TYR A 1 93 ? -1.173 -7.490 5.783 1.00 89.88 93 TYR A C 1
ATOM 740 O O . TYR A 1 93 ? -1.601 -8.435 5.124 1.00 89.88 93 TYR A O 1
ATOM 748 N N . ARG A 1 94 ? -0.015 -7.540 6.437 1.00 89.62 94 ARG A N 1
ATOM 749 C CA . ARG A 1 94 ? 0.829 -8.729 6.506 1.00 89.62 94 ARG A CA 1
ATOM 750 C C . ARG A 1 94 ? 0.917 -9.195 7.964 1.00 89.62 94 ARG A C 1
ATOM 752 O O . ARG A 1 94 ? 1.321 -8.389 8.807 1.00 89.62 94 ARG A O 1
ATOM 759 N N . PRO A 1 95 ? 0.536 -10.439 8.312 1.00 90.81 95 PRO A N 1
ATOM 760 C CA . PRO A 1 95 ? 0.524 -10.884 9.697 1.00 90.81 95 PRO A CA 1
ATOM 761 C C . PRO A 1 95 ? 1.937 -10.875 10.260 1.00 90.81 95 PRO A C 1
ATOM 763 O O . PRO A 1 95 ? 2.866 -11.400 9.646 1.00 90.81 95 PRO A O 1
ATOM 76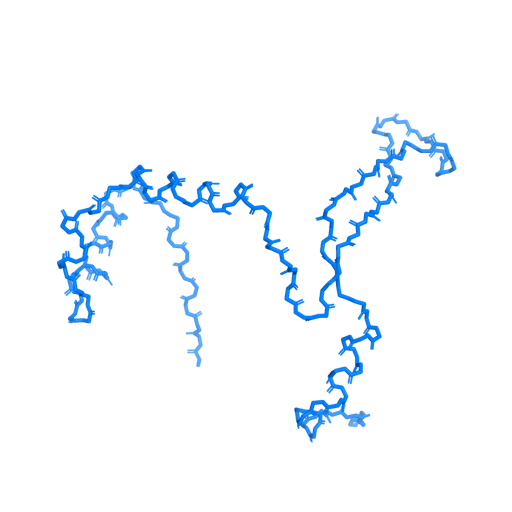6 N N . LEU A 1 96 ? 2.094 -10.313 11.458 1.00 91.12 96 LEU A N 1
ATOM 767 C CA . LEU A 1 96 ? 3.409 -10.153 12.076 1.00 91.12 96 LEU A CA 1
ATOM 768 C C . LEU A 1 96 ? 4.148 -11.491 12.222 1.00 91.12 96 LEU A C 1
ATOM 770 O O . LEU A 1 96 ? 5.348 -11.556 11.976 1.00 91.12 96 LEU A O 1
ATOM 774 N N . LEU A 1 97 ? 3.431 -12.562 12.575 1.00 92.25 97 LEU A N 1
ATOM 775 C CA . LEU A 1 97 ? 4.008 -13.901 12.705 1.00 92.25 97 LEU A CA 1
ATOM 776 C C . LEU A 1 97 ? 4.539 -14.448 11.379 1.00 92.25 97 LEU A C 1
ATOM 778 O O . LEU A 1 97 ? 5.565 -15.121 11.378 1.00 92.25 97 LEU A O 1
ATOM 782 N N . ASP A 1 98 ? 3.875 -14.157 10.265 1.00 89.31 98 ASP A N 1
ATOM 783 C CA . ASP A 1 98 ? 4.311 -14.637 8.954 1.00 89.31 98 ASP A CA 1
ATOM 784 C C . ASP A 1 98 ? 5.508 -13.831 8.454 1.00 89.31 98 ASP A C 1
ATOM 786 O O . ASP A 1 98 ? 6.465 -14.408 7.941 1.00 89.31 98 ASP A O 1
ATOM 790 N N . THR A 1 99 ? 5.519 -12.519 8.704 1.00 89.50 99 THR A N 1
ATOM 791 C CA . THR A 1 99 ? 6.697 -11.667 8.478 1.00 89.50 99 THR A CA 1
ATOM 792 C C . THR A 1 99 ? 7.896 -12.137 9.304 1.00 89.50 99 THR A C 1
ATOM 794 O O . THR A 1 99 ? 9.003 -12.237 8.783 1.00 89.50 99 THR A O 1
ATOM 797 N N . LEU A 1 100 ? 7.685 -12.467 10.584 1.00 90.19 100 LEU A N 1
ATOM 798 C CA . LEU A 1 100 ? 8.730 -12.984 11.472 1.00 90.19 100 LEU A CA 1
ATOM 799 C C . LEU A 1 100 ? 9.272 -14.327 10.982 1.00 90.19 100 LEU A C 1
ATOM 801 O O . LEU A 1 100 ? 10.484 -14.486 10.876 1.00 90.19 100 LEU A O 1
ATOM 805 N N . LYS A 1 101 ? 8.398 -15.287 10.658 1.00 91.94 101 LYS A N 1
ATOM 806 C CA . LYS A 1 101 ? 8.816 -16.594 10.128 1.00 91.94 101 LYS A CA 1
ATOM 807 C C . LYS A 1 101 ? 9.644 -16.438 8.858 1.00 91.94 101 LYS A C 1
ATOM 809 O O . LYS A 1 101 ? 10.702 -17.051 8.764 1.00 91.94 101 LYS A O 1
ATOM 814 N N . GLU A 1 102 ? 9.206 -15.597 7.924 1.00 90.25 102 GLU A N 1
ATOM 815 C CA . GLU A 1 102 ? 9.952 -15.329 6.692 1.00 90.25 102 GLU A CA 1
ATOM 816 C C . GLU A 1 102 ? 11.323 -14.711 6.982 1.00 90.25 102 GLU A C 1
ATOM 818 O O . GLU A 1 102 ? 12.332 -15.167 6.445 1.00 90.25 102 GLU A O 1
ATOM 823 N N . ALA A 1 103 ? 11.386 -13.719 7.873 1.00 89.69 103 ALA A N 1
ATOM 824 C CA . ALA A 1 103 ? 12.640 -13.072 8.244 1.00 89.69 103 ALA A CA 1
ATOM 825 C C . ALA A 1 103 ? 13.633 -14.051 8.894 1.00 89.69 103 ALA A C 1
ATOM 827 O O . ALA A 1 103 ? 14.822 -14.005 8.584 1.00 89.69 103 ALA A O 1
ATOM 828 N N . LEU A 1 104 ? 13.150 -14.957 9.752 1.00 89.75 104 LEU A N 1
ATOM 829 C CA . LEU A 1 104 ? 13.969 -15.977 10.416 1.00 89.75 104 LEU A CA 1
ATOM 830 C C . LEU A 1 104 ? 14.408 -17.105 9.467 1.00 89.75 104 LEU A C 1
ATOM 832 O O . LEU A 1 104 ? 15.484 -17.671 9.642 1.00 89.75 104 LEU A O 1
ATOM 836 N N . GLN A 1 105 ? 13.587 -17.450 8.470 1.00 91.75 105 GLN A N 1
ATOM 837 C CA . GLN A 1 105 ? 13.904 -18.474 7.465 1.00 91.75 105 GLN A CA 1
ATOM 838 C C . GLN A 1 105 ? 14.774 -17.939 6.317 1.00 91.75 105 GLN A C 1
ATOM 840 O O . GLN A 1 105 ? 15.391 -18.718 5.589 1.00 91.75 105 GLN A O 1
ATOM 845 N N . SER A 1 106 ? 14.835 -16.619 6.146 1.00 90.94 106 SER A N 1
ATOM 846 C CA . SER A 1 106 ? 15.616 -15.969 5.098 1.00 90.94 106 SER A CA 1
ATOM 847 C C . SER A 1 106 ? 17.128 -16.156 5.299 1.00 90.94 106 SER A C 1
ATOM 849 O O . SER A 1 106 ? 17.621 -16.062 6.426 1.00 90.94 106 SER A O 1
ATOM 851 N N . PRO A 1 107 ? 17.925 -16.304 4.218 1.00 91.62 107 PRO A N 1
ATOM 852 C CA . PRO A 1 107 ? 19.389 -16.274 4.295 1.00 91.62 107 PRO A CA 1
ATOM 853 C C . PRO A 1 107 ? 19.953 -15.015 4.974 1.00 91.62 107 PRO A C 1
ATOM 855 O O . PRO A 1 107 ? 21.061 -15.053 5.513 1.00 91.62 107 PRO A O 1
ATOM 858 N N . ALA A 1 108 ? 19.191 -13.915 4.968 1.00 87.12 108 ALA A N 1
ATOM 859 C CA . ALA A 1 108 ? 19.546 -12.663 5.629 1.00 87.12 108 ALA A CA 1
ATOM 860 C C . ALA A 1 108 ? 19.697 -12.813 7.151 1.00 87.12 108 ALA A C 1
ATOM 862 O O . ALA A 1 108 ? 20.516 -12.111 7.742 1.00 87.12 108 ALA A O 1
ATOM 863 N N . PHE A 1 109 ? 18.996 -13.774 7.765 1.00 89.44 109 PHE A N 1
ATOM 864 C CA . PHE A 1 109 ? 19.030 -14.032 9.205 1.00 89.44 109 PHE A CA 1
ATOM 865 C C . PHE A 1 109 ? 20.447 -14.269 9.748 1.00 89.44 109 PHE A C 1
ATOM 867 O O . PHE A 1 109 ? 20.751 -13.896 10.877 1.00 89.44 109 PHE A O 1
ATOM 874 N N . LYS A 1 110 ? 21.356 -14.810 8.923 1.00 88.25 110 LYS A N 1
ATOM 875 C CA . LYS A 1 110 ? 22.772 -15.026 9.280 1.00 88.25 110 LYS A CA 1
ATOM 876 C C . LYS A 1 110 ? 23.515 -13.745 9.674 1.00 88.25 110 LYS A C 1
ATOM 878 O O . LYS A 1 110 ? 24.556 -13.831 10.315 1.00 88.25 110 LYS A O 1
ATOM 883 N N . HIS A 1 111 ? 23.002 -12.586 9.272 1.00 89.81 111 HIS A N 1
ATOM 884 C CA . HIS A 1 111 ? 23.601 -11.279 9.531 1.00 89.81 111 HIS A CA 1
ATOM 885 C C . HIS A 1 111 ? 22.887 -10.517 10.658 1.00 89.81 111 HIS A C 1
ATOM 887 O O . HIS A 1 111 ? 23.221 -9.365 10.916 1.00 89.81 111 HIS A O 1
ATOM 893 N N . PHE A 1 112 ? 21.887 -11.115 11.316 1.00 88.00 112 PHE A N 1
ATOM 894 C CA . PHE A 1 112 ? 21.168 -10.458 12.406 1.00 88.00 112 PHE A CA 1
ATOM 895 C C . PHE A 1 112 ? 21.947 -10.576 13.721 1.00 88.00 112 PHE A C 1
ATOM 897 O O . PHE A 1 112 ? 22.419 -11.649 14.095 1.00 88.00 112 PHE A O 1
ATOM 904 N N . HIS A 1 113 ? 22.045 -9.469 14.458 1.00 86.75 113 HIS A N 1
ATOM 905 C CA . HIS A 1 113 ? 22.603 -9.454 15.809 1.00 86.75 113 HIS A CA 1
ATOM 906 C C . HIS A 1 113 ? 21.543 -9.935 16.808 1.00 86.75 113 HIS A C 1
ATOM 908 O O . HIS A 1 113 ? 20.695 -9.164 17.246 1.00 86.75 113 HIS A O 1
ATOM 914 N N . LEU A 1 114 ? 21.567 -11.228 17.142 1.00 88.12 114 LEU A N 1
ATOM 915 C CA . LEU A 1 114 ? 20.594 -11.853 18.057 1.00 88.12 114 LEU A CA 1
ATOM 916 C C . LEU A 1 114 ? 20.982 -11.748 19.534 1.00 88.12 114 LEU A C 1
ATOM 918 O O . LEU A 1 114 ? 20.189 -12.087 20.409 1.00 88.12 114 LEU A O 1
ATOM 922 N N . ILE A 1 115 ? 22.212 -11.319 19.801 1.00 86.38 115 ILE A N 1
ATOM 923 C CA . ILE A 1 115 ? 22.776 -11.220 21.141 1.00 86.38 115 ILE A CA 1
ATOM 924 C C . ILE A 1 115 ? 23.118 -9.744 21.368 1.00 86.38 115 ILE A C 1
ATOM 926 O O . ILE A 1 115 ? 23.832 -9.175 20.535 1.00 86.38 115 ILE A O 1
ATOM 930 N N . PRO A 1 116 ? 22.604 -9.112 22.438 1.00 76.56 116 PRO A N 1
ATOM 931 C CA . PRO A 1 116 ? 23.043 -7.781 22.839 1.00 76.56 116 PRO A CA 1
ATOM 932 C C . PRO A 1 116 ? 24.542 -7.800 23.161 1.00 76.56 116 PRO A C 1
ATOM 934 O O . PRO A 1 116 ? 25.040 -8.787 23.704 1.00 76.56 116 PRO A O 1
ATOM 937 N N . PHE A 1 117 ? 25.235 -6.725 22.794 1.00 69.50 117 PHE A N 1
ATOM 938 C CA . PHE A 1 117 ? 26.651 -6.491 23.096 1.00 69.50 117 PHE A CA 1
ATOM 939 C C . PHE A 1 117 ? 26.892 -6.256 24.589 1.00 69.50 117 PHE A C 1
ATOM 941 O O . PHE A 1 117 ? 26.044 -5.587 25.224 1.00 69.50 117 PHE A O 1
#

Sequence (117 aa):
MIIHENLVENASSHAGTDAVVYNVILQDDFNREDLRNFKSKRENDRLDNFLAVPPGEPPNGWHRGAVKIKLPCVGHCTPESEAFEIEIKDIYYRPLLDTLKEALQSPAFKHFHLIPF

Radius of gyration: 23.93 Å; chains: 1; bounding box: 47×46×57 Å